Protein AF-A0A803TDG7-F1 (afdb_monomer_lite)

Organism: Anolis carolinensis (NCBI:txid28377)

pLDDT: mean 85.28, std 13.82, range [55.5, 97.5]

Foldseek 3Di:
DVVVVVVVVVVVVVPDDPPDPVVPDPVVVVDDPDDDDDDPVVVVPDDCVVCVPVDDDDPPDDDDD

InterPro domains:
  IPR000961 AGC-kinase, C-terminal [PS51285] (1-65)
  IPR000961 AGC-kinase, C-terminal [SM00133] (8-58)
  IPR017892 Protein kinase, C-terminal [PF00433] (16-56)

Sequence (65 aa):
KFFFVSATYLEWELSKDRTDTSNFDKEFTRQPVELTPTDKLFIMNLDQNEFAGFSYTNPEFIIHV

Radius of gyration: 22.03 Å; chains: 1; bounding box: 60×35×35 Å

Secondary structure (DSSP, 8-state):
-HHHHHHHHHHHHHT--TT--TTS-HHHHTS-S-PPP--HHHHHTS-GGGGTT-----TT-----

Structure (mmCIF, N/CA/C/O backbone):
data_AF-A0A803TDG7-F1
#
_entry.id   AF-A0A803TDG7-F1
#
loop_
_atom_site.group_PDB
_atom_site.id
_atom_site.type_symbol
_atom_site.label_atom_id
_atom_site.label_alt_id
_atom_site.label_comp_id
_atom_site.label_asym_id
_atom_site.label_entity_id
_atom_site.label_seq_id
_atom_site.pdbx_PDB_ins_code
_atom_site.Cartn_x
_atom_site.Cartn_y
_atom_site.Cartn_z
_atom_site.occupancy
_atom_site.B_iso_or_equiv
_atom_site.auth_seq_id
_atom_site.auth_comp_id
_atom_site.auth_asym_id
_atom_site.auth_atom_id
_atom_site.pdbx_PDB_model_num
ATOM 1 N N . LYS A 1 1 ? 40.445 16.467 -18.853 1.00 55.69 1 LYS A N 1
ATOM 2 C CA . LYS A 1 1 ? 39.363 16.945 -17.952 1.00 55.69 1 LYS A CA 1
ATOM 3 C C . LYS A 1 1 ? 37.993 16.355 -18.316 1.00 55.69 1 LYS A C 1
ATOM 5 O O . LYS A 1 1 ? 37.378 15.806 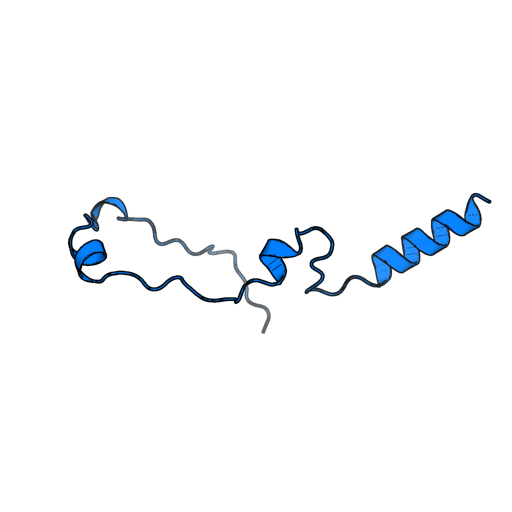-17.421 1.00 55.69 1 LYS A O 1
ATOM 10 N N . PHE A 1 2 ? 37.564 16.338 -19.586 1.00 55.50 2 PHE A N 1
ATOM 11 C CA . PHE A 1 2 ? 36.308 15.677 -20.011 1.00 55.50 2 PHE A CA 1
ATOM 12 C C . PHE A 1 2 ? 36.247 14.160 -19.744 1.00 55.50 2 PHE A C 1
ATOM 14 O O . PHE A 1 2 ? 35.209 13.643 -19.353 1.00 55.50 2 PHE A O 1
ATOM 21 N N . PHE A 1 3 ? 37.374 13.459 -19.876 1.00 59.66 3 PHE A N 1
ATOM 22 C CA . PHE A 1 3 ? 37.431 12.001 -19.709 1.00 59.66 3 PHE A CA 1
ATOM 23 C C . PHE A 1 3 ? 37.174 11.521 -18.264 1.00 59.66 3 PHE A C 1
ATOM 25 O O . PHE A 1 3 ? 36.616 10.453 -18.057 1.00 59.66 3 PHE A O 1
ATOM 32 N N . PHE A 1 4 ? 37.541 12.325 -17.258 1.00 58.22 4 PHE A N 1
ATOM 33 C CA . PHE A 1 4 ? 37.440 11.937 -15.844 1.00 58.22 4 PHE A CA 1
ATOM 34 C C . PHE A 1 4 ? 35.994 12.000 -15.325 1.00 58.22 4 PHE A C 1
ATOM 36 O O . PHE A 1 4 ? 35.562 11.108 -14.610 1.00 58.22 4 PHE A O 1
ATOM 43 N N . VAL A 1 5 ? 35.222 13.009 -15.752 1.00 62.09 5 VAL A N 1
ATOM 44 C CA . VAL A 1 5 ? 33.800 13.168 -15.381 1.00 62.09 5 VAL A CA 1
ATOM 45 C C . VAL A 1 5 ? 32.930 12.064 -15.996 1.00 62.09 5 VAL A C 1
ATOM 47 O O . VAL A 1 5 ? 31.986 11.596 -15.366 1.00 62.09 5 VAL A O 1
ATOM 50 N N . SER A 1 6 ? 33.266 11.615 -17.210 1.00 67.94 6 SER A N 1
ATOM 51 C CA . SER A 1 6 ? 32.544 10.539 -17.899 1.00 67.94 6 SER A CA 1
ATOM 52 C C . SER A 1 6 ? 32.715 9.179 -17.217 1.00 67.94 6 SER A C 1
ATOM 54 O O . SER A 1 6 ? 31.753 8.422 -17.151 1.00 67.94 6 SER A O 1
ATOM 56 N N . ALA A 1 7 ? 33.911 8.863 -16.709 1.0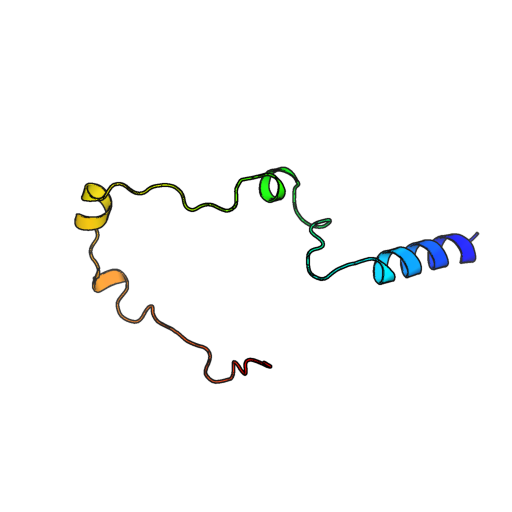0 68.62 7 ALA A N 1
ATOM 57 C CA . ALA A 1 7 ? 34.177 7.588 -16.042 1.00 68.62 7 ALA A CA 1
ATOM 58 C C . ALA A 1 7 ? 33.439 7.479 -14.697 1.00 68.62 7 ALA A C 1
ATOM 60 O O . ALA A 1 7 ? 32.824 6.455 -14.419 1.00 68.62 7 ALA A O 1
ATOM 61 N N . THR A 1 8 ? 33.409 8.564 -13.914 1.00 65.69 8 THR A N 1
ATOM 62 C CA . THR A 1 8 ? 32.682 8.602 -12.635 1.00 65.69 8 THR A CA 1
ATOM 63 C C . THR A 1 8 ? 31.168 8.494 -12.808 1.00 65.69 8 THR A C 1
ATOM 65 O O . THR A 1 8 ? 30.498 7.927 -11.956 1.00 65.69 8 THR A O 1
ATOM 68 N N . TYR A 1 9 ? 30.618 9.024 -13.907 1.00 63.78 9 TYR A N 1
ATOM 69 C CA . TYR A 1 9 ? 29.193 8.878 -14.227 1.00 63.78 9 TYR A CA 1
ATOM 70 C C . TYR A 1 9 ? 28.843 7.430 -14.596 1.00 63.78 9 TYR A C 1
ATOM 72 O O . TYR A 1 9 ? 27.835 6.903 -14.136 1.00 63.78 9 TYR A O 1
ATOM 80 N N . LEU A 1 10 ? 29.708 6.776 -15.377 1.00 65.25 10 LEU A N 1
ATOM 81 C CA . LEU A 1 10 ? 29.520 5.393 -15.813 1.00 65.25 10 LEU A CA 1
ATOM 82 C C . LEU A 1 10 ? 29.613 4.399 -14.641 1.00 65.25 10 LEU A C 1
ATOM 84 O O . LEU A 1 10 ? 28.805 3.481 -14.552 1.00 65.25 10 LEU A O 1
ATOM 88 N N . GLU A 1 11 ? 30.549 4.603 -13.707 1.00 62.78 11 GLU A N 1
ATOM 89 C CA . GLU A 1 11 ? 30.615 3.828 -12.455 1.00 62.78 11 GLU A CA 1
ATOM 90 C C . GLU A 1 11 ? 29.369 4.026 -11.578 1.00 62.78 11 GLU A C 1
ATOM 92 O O . GLU A 1 11 ? 28.892 3.068 -10.971 1.00 62.78 11 GLU A O 1
ATOM 97 N N . TRP A 1 12 ? 28.814 5.243 -11.539 1.00 62.97 12 TRP A N 1
ATOM 98 C CA . TRP A 1 12 ? 27.621 5.573 -10.751 1.00 62.97 12 TRP A CA 1
ATOM 99 C C . TRP A 1 12 ? 26.337 4.937 -11.306 1.00 62.97 12 TRP A C 1
ATOM 101 O O . TRP A 1 12 ? 25.457 4.556 -10.537 1.00 62.97 12 TRP A O 1
ATOM 111 N N . GLU A 1 13 ? 26.232 4.778 -12.629 1.00 64.81 13 GLU A N 1
ATOM 112 C CA . GLU A 1 13 ? 25.147 4.010 -13.259 1.00 64.81 13 GLU A CA 1
ATOM 113 C C . GLU A 1 13 ? 25.304 2.497 -13.047 1.00 64.81 13 GLU A C 1
ATOM 115 O O . GLU A 1 13 ? 24.314 1.797 -12.842 1.00 64.81 13 GLU A O 1
ATOM 120 N N . LEU A 1 14 ? 26.541 1.987 -13.046 1.00 65.56 14 LEU A N 1
ATOM 121 C CA . LEU A 1 14 ? 26.843 0.562 -12.863 1.00 65.56 14 LEU A CA 1
ATOM 122 C C . LEU A 1 14 ? 26.651 0.059 -11.422 1.00 65.56 14 LEU A C 1
ATOM 124 O O . LEU A 1 14 ? 26.541 -1.149 -11.218 1.00 65.56 14 LEU A O 1
ATOM 128 N N . SER A 1 15 ? 26.615 0.947 -10.423 1.00 63.59 15 SER A N 1
ATOM 129 C CA . SER A 1 15 ? 26.575 0.570 -9.001 1.00 63.59 15 SER A CA 1
ATOM 130 C C . SER A 1 15 ? 25.174 0.555 -8.383 1.00 63.59 15 SER A C 1
ATOM 132 O O . SER A 1 15 ? 25.046 0.450 -7.163 1.00 63.59 15 SER A O 1
ATOM 134 N N . LYS A 1 16 ? 24.126 0.728 -9.189 1.00 75.62 16 LYS A N 1
ATOM 135 C CA . LYS A 1 16 ? 22.750 0.852 -8.706 1.00 75.62 16 LYS A CA 1
ATOM 136 C C . LYS A 1 16 ? 22.090 -0.516 -8.601 1.00 75.62 16 LYS A C 1
ATOM 138 O O . LYS A 1 16 ? 21.782 -1.151 -9.607 1.00 75.62 16 LYS A O 1
ATOM 143 N N . ASP A 1 17 ? 21.880 -0.978 -7.375 1.00 84.19 17 ASP A N 1
ATOM 144 C CA . ASP A 1 17 ? 21.149 -2.214 -7.119 1.00 84.19 17 ASP A CA 1
ATOM 145 C C . ASP A 1 17 ? 19.621 -2.009 -7.202 1.00 84.19 17 ASP A C 1
ATOM 147 O O . ASP A 1 17 ? 19.116 -0.885 -7.198 1.00 84.19 17 ASP A O 1
ATOM 151 N N . ARG A 1 18 ? 18.857 -3.110 -7.283 1.00 85.88 18 ARG A N 1
ATOM 152 C CA . ARG A 1 18 ? 17.382 -3.090 -7.419 1.00 85.88 18 ARG A CA 1
ATOM 153 C C . ARG A 1 18 ? 16.666 -2.394 -6.249 1.00 85.88 18 ARG A C 1
ATOM 155 O O . ARG A 1 18 ? 15.486 -2.078 -6.358 1.00 85.88 18 ARG A O 1
ATOM 162 N N . THR A 1 19 ? 17.353 -2.209 -5.131 1.00 89.12 19 THR A N 1
ATOM 163 C CA . THR A 1 19 ? 16.860 -1.574 -3.909 1.00 89.12 19 THR A CA 1
ATOM 164 C C . THR A 1 19 ? 17.451 -0.183 -3.677 1.00 89.12 19 THR A C 1
ATOM 166 O O . THR A 1 19 ? 17.204 0.389 -2.618 1.00 89.12 19 THR A O 1
ATOM 169 N N . ASP A 1 20 ? 18.182 0.394 -4.642 1.00 90.75 20 ASP A N 1
ATOM 170 C CA . ASP A 1 20 ? 18.713 1.751 -4.508 1.00 90.75 20 ASP A CA 1
ATOM 171 C C . ASP A 1 20 ? 17.590 2.766 -4.277 1.00 90.75 20 ASP A C 1
ATOM 173 O O . ASP A 1 20 ? 16.653 2.904 -5.068 1.00 90.75 20 ASP A O 1
ATOM 177 N N . THR A 1 21 ? 17.729 3.533 -3.198 1.00 92.12 21 THR A N 1
ATOM 178 C CA . THR A 1 21 ? 16.786 4.588 -2.841 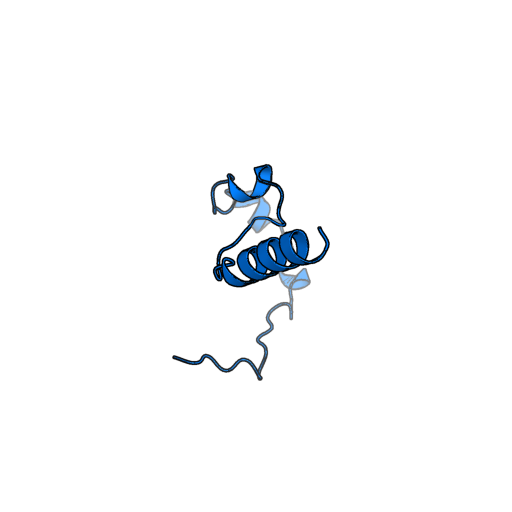1.00 92.12 21 THR A CA 1
ATOM 179 C C . THR A 1 21 ? 17.397 5.984 -2.940 1.00 92.12 21 THR A C 1
ATOM 181 O O . THR A 1 21 ? 16.867 6.916 -2.338 1.00 92.12 21 THR A O 1
ATOM 184 N N . SER A 1 22 ? 18.519 6.175 -3.647 1.00 92.00 22 SER A N 1
ATOM 185 C CA . SER A 1 22 ? 19.242 7.458 -3.632 1.00 92.00 22 SER A CA 1
ATOM 186 C C . SER A 1 22 ? 18.428 8.641 -4.165 1.00 92.00 22 SER A C 1
ATOM 188 O O . SER A 1 22 ? 18.772 9.787 -3.893 1.00 92.00 22 SER A O 1
ATOM 190 N N . ASN A 1 23 ? 17.395 8.367 -4.966 1.00 92.44 23 ASN A N 1
ATOM 191 C CA . ASN A 1 23 ? 16.512 9.370 -5.563 1.00 92.44 23 ASN A CA 1
ATOM 192 C C . ASN A 1 23 ? 15.292 9.704 -4.685 1.00 92.44 23 ASN A C 1
ATOM 194 O O . ASN A 1 23 ? 14.455 10.506 -5.091 1.00 92.44 23 ASN A O 1
ATOM 198 N N . PHE A 1 24 ? 15.178 9.093 -3.503 1.00 94.38 24 PHE A N 1
ATOM 199 C CA . PHE A 1 24 ? 14.107 9.343 -2.541 1.00 94.38 24 PHE A CA 1
ATOM 200 C C . PHE A 1 24 ? 14.640 10.128 -1.341 1.00 94.38 24 PHE A C 1
ATOM 202 O O . PHE A 1 24 ? 15.814 10.014 -0.979 1.00 94.38 24 PHE A O 1
ATOM 209 N N . ASP A 1 25 ? 13.768 10.902 -0.694 1.00 96.44 25 ASP A N 1
ATOM 210 C CA . ASP A 1 25 ? 14.120 11.543 0.571 1.00 96.44 25 ASP A CA 1
ATOM 211 C C . ASP A 1 25 ? 14.409 10.478 1.642 1.00 96.44 25 ASP A C 1
ATOM 213 O O . ASP A 1 25 ? 13.669 9.501 1.805 1.00 96.44 25 ASP A O 1
ATOM 217 N N . LYS A 1 26 ? 15.491 10.683 2.395 1.00 94.44 26 LYS A N 1
ATOM 218 C CA . LYS A 1 26 ? 15.903 9.792 3.481 1.00 94.44 26 LYS A CA 1
ATOM 219 C C . LYS A 1 26 ? 14.910 9.791 4.635 1.00 94.44 26 LYS A C 1
ATOM 221 O O . LYS A 1 26 ? 14.921 8.839 5.409 1.00 94.44 26 LYS A O 1
ATOM 226 N N . GLU A 1 27 ? 14.086 10.828 4.780 1.00 96.00 27 GLU A N 1
ATOM 227 C CA . GLU A 1 27 ? 13.010 10.824 5.773 1.00 96.00 27 GLU A CA 1
ATOM 228 C C . GLU A 1 27 ? 12.022 9.682 5.521 1.00 96.00 27 GLU A C 1
ATOM 230 O O . GLU A 1 27 ? 11.657 8.993 6.469 1.00 96.00 27 GLU A O 1
ATOM 235 N N . PHE A 1 28 ? 11.679 9.393 4.260 1.00 94.88 28 PHE A N 1
ATOM 236 C CA . PHE A 1 28 ? 10.788 8.278 3.922 1.00 94.88 28 PHE A CA 1
ATOM 237 C C . PHE A 1 28 ? 11.485 6.922 4.030 1.00 94.88 28 PHE A C 1
ATOM 239 O O . PHE A 1 28 ? 10.920 5.976 4.565 1.00 94.88 28 PHE A O 1
ATOM 246 N N . THR A 1 29 ? 12.731 6.802 3.564 1.00 95.06 29 THR A N 1
ATOM 247 C CA . THR A 1 29 ? 13.422 5.497 3.524 1.00 95.06 29 THR A CA 1
ATOM 248 C C . THR A 1 29 ? 13.906 5.016 4.891 1.00 95.06 29 THR A C 1
ATOM 250 O O . THR A 1 29 ? 14.249 3.847 5.052 1.00 95.06 29 THR A O 1
ATOM 253 N N . ARG A 1 30 ? 13.938 5.908 5.888 1.00 95.19 30 ARG A N 1
ATOM 254 C CA . ARG A 1 30 ? 14.235 5.578 7.289 1.00 95.19 30 ARG A CA 1
ATOM 255 C C . ARG A 1 30 ? 12.997 5.223 8.104 1.00 95.19 30 ARG A C 1
ATOM 257 O O . ARG A 1 30 ? 13.157 4.711 9.211 1.00 95.19 30 ARG A O 1
ATOM 264 N N . GLN A 1 31 ? 11.797 5.528 7.611 1.00 95.56 31 GLN A N 1
ATOM 265 C CA . GLN A 1 31 ? 10.570 5.155 8.305 1.00 95.56 31 GLN A CA 1
ATOM 266 C C . GLN A 1 31 ? 10.413 3.628 8.333 1.00 95.56 31 GLN A C 1
ATOM 268 O O . GLN A 1 31 ? 10.840 2.942 7.399 1.00 95.56 31 GLN A O 1
ATOM 273 N N . PRO A 1 32 ? 9.820 3.075 9.404 1.00 94.56 32 PRO A N 1
ATOM 274 C CA . PRO A 1 32 ? 9.505 1.656 9.454 1.00 94.56 32 PRO A CA 1
ATOM 275 C C . PRO A 1 32 ? 8.511 1.290 8.345 1.00 94.56 32 PRO A C 1
ATOM 277 O O . PRO A 1 32 ? 7.571 2.031 8.058 1.00 94.56 32 PRO A O 1
ATOM 280 N N . VAL A 1 33 ? 8.710 0.123 7.729 1.00 94.94 33 VAL A N 1
ATOM 281 C CA . VAL A 1 33 ? 7.818 -0.410 6.688 1.00 94.94 33 VAL A CA 1
ATOM 282 C C . VAL A 1 33 ? 6.626 -1.093 7.359 1.00 94.94 33 VAL A C 1
ATOM 284 O O . VAL A 1 33 ? 6.533 -2.318 7.412 1.00 94.94 33 VAL A O 1
ATOM 287 N N . GLU A 1 34 ? 5.735 -0.287 7.929 1.00 95.81 34 GLU A N 1
ATOM 288 C CA . GLU A 1 34 ? 4.557 -0.754 8.658 1.00 95.81 34 GLU A CA 1
ATOM 289 C C . GLU A 1 34 ? 3.302 0.041 8.296 1.00 95.81 34 GLU A C 1
ATOM 291 O O . GLU A 1 34 ? 3.358 1.203 7.894 1.00 95.81 34 GLU A O 1
ATOM 296 N N . LEU A 1 35 ? 2.144 -0.605 8.431 1.00 94.88 35 LEU A N 1
ATOM 297 C CA . LEU A 1 35 ? 0.859 0.063 8.273 1.00 94.88 35 LEU A CA 1
ATOM 298 C C . LEU A 1 35 ? 0.487 0.744 9.585 1.00 94.88 35 LEU A C 1
ATOM 300 O O . LEU A 1 35 ? 0.558 0.131 10.652 1.00 94.88 35 LEU A O 1
ATOM 304 N N . THR A 1 36 ? 0.032 1.992 9.503 1.00 93.50 36 THR A N 1
ATOM 305 C CA . THR A 1 36 ? -0.519 2.690 10.664 1.00 93.50 36 THR A CA 1
ATOM 306 C C . THR A 1 36 ? -1.703 1.894 11.228 1.00 93.50 36 THR A C 1
ATOM 308 O O . THR A 1 36 ? -2.611 1.540 10.468 1.00 93.50 36 THR A O 1
ATOM 311 N N . PRO A 1 37 ? -1.730 1.606 12.542 1.00 95.06 37 PRO A N 1
ATOM 312 C CA . PRO 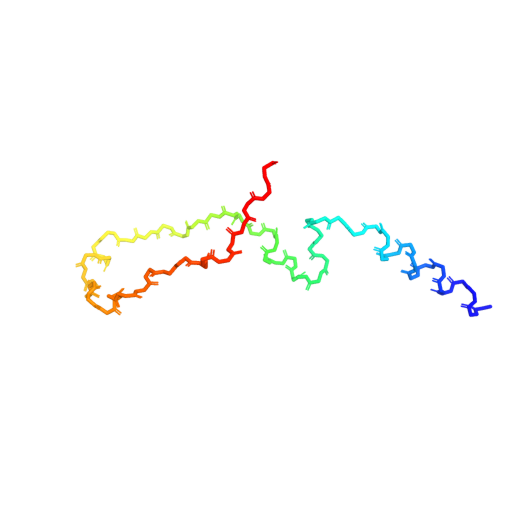A 1 37 ? -2.862 0.936 13.164 1.00 95.06 37 PRO A CA 1
ATOM 313 C C . PRO A 1 37 ? -4.163 1.707 12.933 1.00 95.06 37 PRO A C 1
ATOM 315 O O . PRO A 1 37 ? -4.205 2.931 13.057 1.00 95.06 37 PRO A O 1
ATOM 318 N N . THR A 1 38 ? -5.234 0.985 12.618 1.00 94.56 38 THR A N 1
ATOM 319 C CA . THR A 1 38 ? -6.554 1.559 12.343 1.00 94.56 38 THR A CA 1
ATOM 320 C C . THR A 1 38 ? -7.529 1.286 13.485 1.00 94.56 38 THR A C 1
ATOM 322 O O . THR A 1 38 ? -7.481 0.238 14.135 1.00 94.56 38 THR A O 1
ATOM 325 N N . ASP A 1 39 ? -8.440 2.230 13.732 1.00 95.19 39 ASP A N 1
ATOM 326 C CA . ASP A 1 39 ? -9.533 2.045 14.687 1.00 95.19 39 ASP A CA 1
ATOM 327 C C . ASP A 1 39 ? -10.668 1.239 14.037 1.00 95.19 39 ASP A C 1
ATOM 329 O O . ASP A 1 39 ? -11.236 1.630 13.014 1.00 95.19 39 ASP A O 1
ATOM 333 N N . LYS A 1 40 ? -11.025 0.108 14.651 1.00 91.50 40 LYS A N 1
ATOM 334 C CA . LYS A 1 40 ? -12.085 -0.781 14.159 1.00 91.50 40 LYS A CA 1
ATOM 335 C C . LYS A 1 40 ? -13.445 -0.091 14.107 1.00 91.50 40 LYS A C 1
ATOM 337 O O . LYS A 1 40 ? -14.206 -0.364 13.185 1.00 91.50 40 LYS A O 1
ATOM 342 N N . LEU A 1 41 ? -13.748 0.794 15.059 1.00 92.94 41 LEU A N 1
ATOM 343 C CA . LEU A 1 41 ? -15.014 1.528 15.071 1.00 92.94 41 LEU A CA 1
ATOM 344 C C . LEU A 1 41 ? -15.073 2.532 13.921 1.00 92.94 41 LEU A C 1
ATOM 346 O O . LEU A 1 41 ? -16.126 2.709 13.317 1.00 92.94 41 LEU A O 1
ATOM 350 N N . PHE A 1 42 ? -13.940 3.147 13.582 1.00 89.56 42 PHE A N 1
ATOM 351 C CA . PHE A 1 42 ? -13.848 4.023 12.420 1.00 89.56 42 PHE A CA 1
ATOM 352 C C . PHE A 1 42 ? -14.091 3.242 11.124 1.00 89.56 42 PHE A C 1
ATOM 354 O O . PHE A 1 42 ? -14.926 3.648 10.323 1.00 89.56 42 PHE A O 1
ATOM 361 N N . ILE A 1 43 ? -13.447 2.080 10.962 1.00 92.62 43 I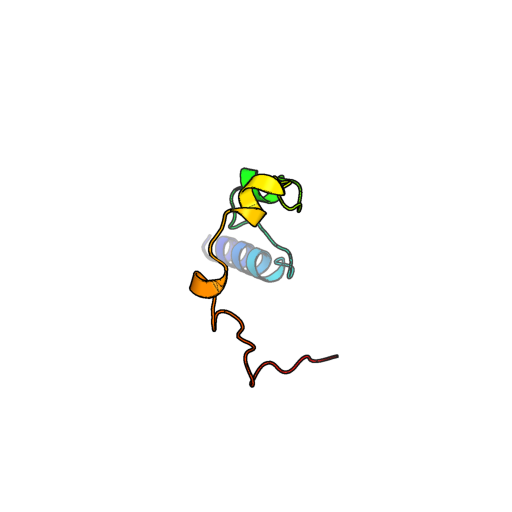LE A N 1
ATOM 362 C CA . ILE A 1 43 ? -13.625 1.219 9.780 1.00 92.62 43 ILE A CA 1
ATOM 363 C C . ILE A 1 43 ? -15.077 0.744 9.633 1.00 92.62 43 ILE A C 1
ATOM 365 O O . ILE A 1 43 ? -15.616 0.762 8.531 1.00 92.62 43 ILE A O 1
ATOM 369 N N . MET A 1 44 ? -15.723 0.337 10.731 1.00 93.44 44 MET A N 1
ATOM 370 C CA . MET A 1 44 ? -17.110 -0.154 10.720 1.00 93.44 44 MET A CA 1
ATOM 371 C C . MET A 1 44 ? -18.130 0.901 10.276 1.00 93.44 44 MET A C 1
ATOM 373 O O . MET A 1 44 ? -19.207 0.537 9.814 1.00 93.44 44 MET A O 1
ATOM 377 N N . ASN A 1 45 ? -17.800 2.186 10.416 1.00 93.62 45 ASN A N 1
ATOM 378 C CA . ASN A 1 45 ? -18.672 3.292 10.031 1.00 93.62 45 ASN A CA 1
ATOM 379 C C . ASN A 1 45 ? -18.476 3.748 8.572 1.00 93.62 45 ASN A C 1
ATOM 381 O O . ASN A 1 45 ? -19.160 4.672 8.139 1.00 93.62 45 ASN A O 1
ATOM 385 N N . LEU A 1 46 ? -17.558 3.134 7.816 1.00 94.50 46 LEU A N 1
ATOM 386 C CA . LEU A 1 46 ? -17.341 3.440 6.399 1.00 94.50 46 LEU A CA 1
ATOM 387 C C . LEU A 1 46 ? -18.345 2.691 5.513 1.00 94.50 46 LEU A C 1
ATOM 389 O O . LEU A 1 46 ? -18.521 1.479 5.666 1.00 94.50 46 LEU A O 1
ATOM 393 N N . ASP A 1 47 ? -18.935 3.380 4.531 1.00 95.50 47 ASP A N 1
ATOM 394 C CA . ASP A 1 47 ? -19.741 2.728 3.495 1.00 95.50 47 ASP A CA 1
ATOM 395 C C . ASP A 1 47 ? -18.839 1.907 2.563 1.00 95.50 47 ASP A C 1
ATOM 397 O O . ASP A 1 47 ? -18.049 2.438 1.784 1.00 95.50 47 ASP A O 1
ATOM 401 N N . GLN A 1 48 ? -18.955 0.582 2.641 1.00 93.44 48 GLN A N 1
ATOM 402 C CA . GLN A 1 48 ? -18.142 -0.331 1.835 1.00 93.44 48 GLN A CA 1
ATOM 403 C C . GLN A 1 48 ? -18.534 -0.327 0.353 1.00 93.44 48 GLN A C 1
ATOM 405 O O . GLN A 1 48 ? -17.734 -0.733 -0.490 1.00 93.44 48 GLN A O 1
ATOM 410 N N . ASN A 1 49 ? -19.742 0.133 0.015 1.00 95.56 49 ASN A N 1
ATOM 411 C CA . ASN A 1 49 ? -20.203 0.148 -1.370 1.00 95.56 49 ASN A CA 1
ATOM 412 C C . ASN A 1 49 ? -19.464 1.189 -2.219 1.00 95.56 49 ASN A C 1
ATOM 414 O O . ASN A 1 49 ? -19.379 1.012 -3.432 1.00 95.56 49 ASN A O 1
ATOM 418 N N . GLU A 1 50 ? -18.869 2.220 -1.606 1.00 95.94 50 GLU A N 1
ATOM 419 C CA . GLU A 1 50 ? -18.017 3.191 -2.312 1.00 95.94 50 GLU A CA 1
ATOM 420 C C . GLU A 1 50 ? -16.790 2.531 -2.961 1.00 95.94 50 GLU A C 1
ATOM 422 O O . GLU A 1 50 ? -16.249 3.040 -3.941 1.00 95.94 50 GLU A O 1
ATOM 427 N N . PHE A 1 51 ? -16.382 1.361 -2.461 1.00 95.94 51 PHE A N 1
ATOM 428 C CA . PHE A 1 51 ? -15.243 0.596 -2.968 1.00 95.94 51 PHE A CA 1
ATOM 429 C C . PHE A 1 51 ? -15.666 -0.577 -3.869 1.00 95.94 51 PHE A C 1
ATOM 431 O O . PHE A 1 51 ? -14.840 -1.424 -4.227 1.00 95.94 51 PHE A O 1
ATOM 438 N N . ALA A 1 52 ? -16.944 -0.657 -4.257 1.00 96.50 52 ALA A N 1
ATOM 439 C CA . ALA A 1 52 ? -17.420 -1.684 -5.175 1.00 96.50 52 ALA A CA 1
ATOM 440 C C . ALA A 1 52 ? -16.704 -1.572 -6.533 1.00 96.50 52 ALA A C 1
ATOM 442 O O . ALA A 1 52 ? -16.660 -0.513 -7.153 1.00 96.50 52 ALA A O 1
ATOM 443 N N . GLY A 1 53 ? -16.130 -2.682 -7.005 1.00 96.19 53 GLY A N 1
ATOM 444 C CA . GLY A 1 53 ? -15.352 -2.707 -8.249 1.00 96.19 53 GLY A CA 1
ATOM 445 C C . GLY A 1 53 ? -13.909 -2.200 -8.123 1.00 96.19 53 GLY A C 1
ATOM 446 O O . GLY A 1 53 ? -13.229 -2.094 -9.138 1.00 96.19 53 GLY A O 1
ATOM 447 N N . PHE A 1 54 ? -13.413 -1.930 -6.908 1.00 97.50 54 PHE A N 1
ATOM 448 C CA . PHE A 1 54 ? -12.024 -1.504 -6.687 1.00 97.50 54 PHE A CA 1
ATOM 449 C C . PHE A 1 54 ? -10.989 -2.594 -7.018 1.00 97.50 54 PHE A C 1
ATOM 451 O O . PHE A 1 54 ? -9.858 -2.297 -7.401 1.00 97.50 54 PHE A O 1
ATOM 458 N N . SER A 1 55 ? -11.354 -3.870 -6.866 1.00 96.75 55 SER A N 1
ATOM 459 C CA . SER A 1 55 ? -10.443 -4.988 -7.110 1.00 96.75 55 SER A CA 1
ATOM 460 C C . SER A 1 55 ? -10.065 -5.100 -8.590 1.00 96.75 55 SER A C 1
ATOM 462 O O . SER A 1 55 ? -10.910 -5.363 -9.441 1.00 96.75 55 SER A O 1
ATOM 464 N N . TYR A 1 56 ? -8.769 -4.976 -8.875 1.00 95.81 56 TYR A N 1
ATOM 465 C CA . TYR A 1 56 ? -8.180 -5.152 -10.199 1.00 95.81 56 TYR A CA 1
ATOM 466 C C . TYR A 1 56 ? -6.917 -6.011 -10.106 1.00 95.81 56 TYR A C 1
ATOM 468 O O . TYR A 1 56 ? -6.138 -5.915 -9.158 1.00 95.81 56 TYR A O 1
ATOM 476 N N . THR A 1 57 ? -6.692 -6.853 -11.107 1.00 94.94 57 THR A N 1
ATOM 477 C CA . THR A 1 57 ? -5.427 -7.563 -11.313 1.00 94.94 57 THR A CA 1
ATOM 478 C C . THR A 1 57 ? -5.088 -7.462 -12.788 1.00 94.94 57 THR A C 1
ATOM 480 O O . THR A 1 57 ? -5.942 -7.730 -13.630 1.00 94.94 57 THR A O 1
ATOM 483 N N . ASN A 1 58 ? -3.858 -7.052 -13.101 1.00 93.56 58 ASN A N 1
ATOM 484 C CA . ASN A 1 58 ? -3.408 -6.949 -14.483 1.00 93.56 58 ASN A CA 1
ATOM 485 C C . ASN A 1 58 ? -3.337 -8.357 -15.114 1.00 93.56 58 ASN A C 1
ATOM 487 O O . ASN A 1 58 ? -2.521 -9.156 -14.651 1.00 93.56 58 ASN A O 1
ATOM 491 N N . PRO A 1 59 ? -4.139 -8.667 -16.153 1.00 93.31 59 PRO A N 1
ATOM 492 C CA . PRO A 1 59 ? -4.142 -9.990 -16.780 1.00 93.31 59 PRO A CA 1
ATOM 493 C C . PRO A 1 59 ? -2.824 -10.323 -17.496 1.00 93.31 59 PRO A C 1
ATOM 495 O O . PRO A 1 59 ? -2.500 -11.495 -17.648 1.00 93.31 59 PRO A O 1
ATOM 498 N N . GLU A 1 60 ? -2.038 -9.311 -17.875 1.00 94.50 60 GLU A N 1
ATOM 499 C CA . GLU A 1 60 ? -0.736 -9.474 -18.538 1.00 94.50 60 GLU A CA 1
ATOM 500 C C . GLU A 1 60 ? 0.427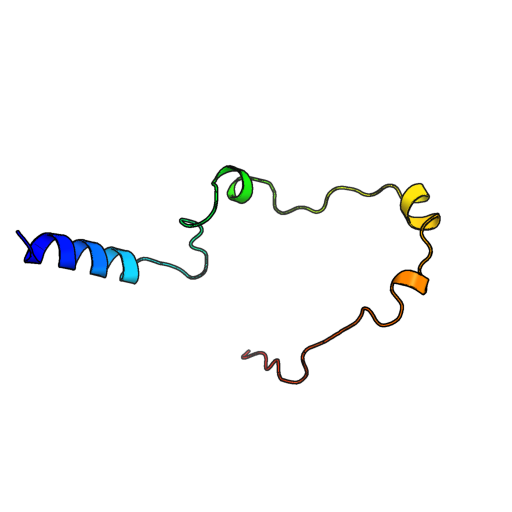 -9.645 -17.545 1.00 94.50 60 GLU A C 1
ATOM 502 O O . GLU A 1 60 ? 1.595 -9.693 -17.935 1.00 94.50 60 GLU A O 1
ATOM 507 N N . PHE A 1 61 ? 0.150 -9.685 -16.238 1.00 91.81 61 PHE A N 1
ATOM 508 C CA . PHE A 1 61 ? 1.195 -9.830 -15.231 1.00 91.81 61 PHE A CA 1
ATOM 509 C C . PHE A 1 61 ? 1.685 -11.282 -15.151 1.00 91.81 61 PHE A C 1
ATOM 511 O O . PHE A 1 61 ? 1.101 -12.122 -14.468 1.00 91.81 61 PHE A O 1
ATOM 518 N N . ILE A 1 62 ? 2.787 -11.569 -15.846 1.00 87.38 62 ILE A N 1
ATOM 519 C CA . ILE A 1 62 ? 3.470 -12.866 -15.816 1.00 87.38 62 ILE A CA 1
ATOM 520 C C . ILE A 1 62 ? 4.544 -12.837 -14.721 1.00 87.38 62 ILE A C 1
ATOM 522 O O . ILE A 1 62 ? 5.516 -12.087 -14.803 1.00 87.38 62 ILE A O 1
ATOM 526 N N . ILE A 1 63 ? 4.386 -13.678 -13.696 1.00 84.94 63 ILE A N 1
ATOM 527 C CA . ILE A 1 63 ? 5.413 -13.881 -12.668 1.00 84.94 63 ILE A CA 1
ATOM 528 C C . ILE A 1 63 ? 6.455 -14.848 -13.233 1.00 84.94 63 ILE A C 1
ATOM 530 O O . ILE A 1 63 ? 6.174 -16.033 -13.413 1.00 84.94 63 ILE A O 1
ATOM 534 N N . HIS A 1 64 ? 7.661 -14.354 -13.504 1.00 73.12 64 HIS A N 1
ATOM 535 C CA . HIS A 1 64 ? 8.815 -15.223 -13.718 1.00 73.12 64 HIS A CA 1
ATOM 536 C C . HIS A 1 64 ? 9.249 -15.786 -12.358 1.00 73.12 64 HIS A C 1
ATOM 538 O O . HIS A 1 64 ? 9.740 -15.035 -11.513 1.00 73.12 64 HIS A O 1
ATOM 544 N N . VAL A 1 65 ? 8.995 -17.081 -12.147 1.00 57.53 65 VAL A N 1
ATOM 545 C CA . VAL A 1 65 ? 9.476 -17.858 -10.991 1.00 57.53 65 VAL A CA 1
ATOM 546 C C . VAL A 1 65 ? 10.881 -18.371 -11.270 1.00 57.53 65 VAL A C 1
ATOM 548 O O . VAL A 1 65 ? 11.100 -18.861 -12.402 1.00 57.53 65 VAL A O 1
#